Protein AF-A0A1Q3RGM0-F1 (afdb_monomer_lite)

pLDDT: mean 80.74, std 4.61, range [65.12, 88.19]

Secondary structure (DSSP, 8-state):
-EEEE--GGGGGG-TTEEEEEE-TTSEEEEEES-HHHHHHHHHHTTTT-EEEE-HHHHHHHHHHHHHHHH--

Sequence (72 aa):
MVTLKCPEAYLVYFSGFRCIEADDEGRYTFDLISESIALYQILIHADQIYVSSPESLRASIKRKCQFILNNY

Foldseek 3Di:
DWKKAAPPVCQVVPPQWAFDDADPNRITDTDGNHLVSNLVSCLVVVVGMGTPDDVVSVVVSVVVVVVVVVVD

Structure (mmCIF, N/CA/C/O backbone):
data_AF-A0A1Q3RGM0-F1
#
_entry.id   AF-A0A1Q3RGM0-F1
#
loop_
_atom_site.group_PDB
_atom_site.id
_atom_site.type_symbol
_atom_site.label_atom_id
_atom_site.label_alt_id
_atom_site.label_comp_id
_atom_site.label_asym_id
_atom_site.label_entity_id
_atom_site.label_seq_id
_atom_site.pdbx_PDB_ins_code
_atom_site.Cartn_x
_atom_site.Cartn_y
_atom_site.Cartn_z
_atom_site.occupancy
_atom_site.B_iso_or_equiv
_atom_site.auth_seq_id
_atom_site.auth_comp_id
_atom_site.auth_asym_id
_atom_site.auth_atom_id
_atom_site.pdbx_PDB_model_num
ATOM 1 N N . MET A 1 1 ? 11.025 -1.634 -1.074 1.00 77.75 1 MET A N 1
ATOM 2 C CA . MET A 1 1 ? 10.042 -1.652 -2.173 1.00 77.75 1 MET A CA 1
ATOM 3 C C . MET A 1 1 ? 8.684 -2.067 -1.644 1.00 77.75 1 MET A C 1
ATOM 5 O O . MET A 1 1 ? 8.614 -2.982 -0.828 1.00 77.75 1 M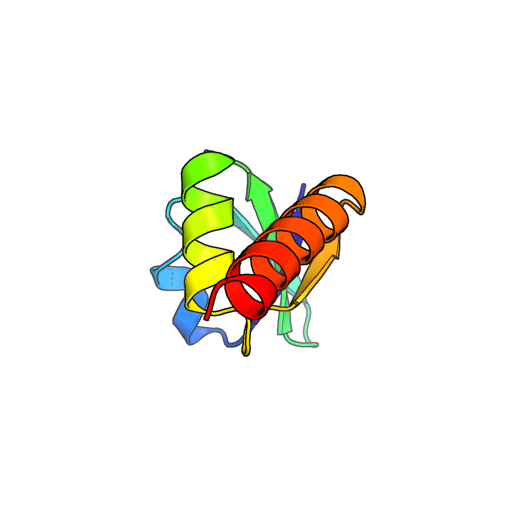ET A O 1
ATOM 9 N N . VAL A 1 2 ? 7.644 -1.351 -2.063 1.00 81.88 2 VAL A N 1
ATOM 10 C CA . VAL A 1 2 ? 6.241 -1.564 -1.696 1.00 81.88 2 VAL A CA 1
ATOM 11 C C . VAL A 1 2 ? 5.469 -1.836 -2.973 1.00 81.88 2 VAL A C 1
ATOM 13 O O . VAL A 1 2 ? 5.479 -0.998 -3.867 1.00 81.88 2 VAL A O 1
ATOM 16 N N . THR A 1 3 ? 4.789 -2.971 -3.066 1.00 83.88 3 THR A N 1
ATOM 17 C CA . THR A 1 3 ? 3.877 -3.237 -4.182 1.00 83.88 3 THR A CA 1
ATOM 18 C C . THR A 1 3 ? 2.450 -3.014 -3.716 1.00 83.88 3 THR A C 1
ATOM 20 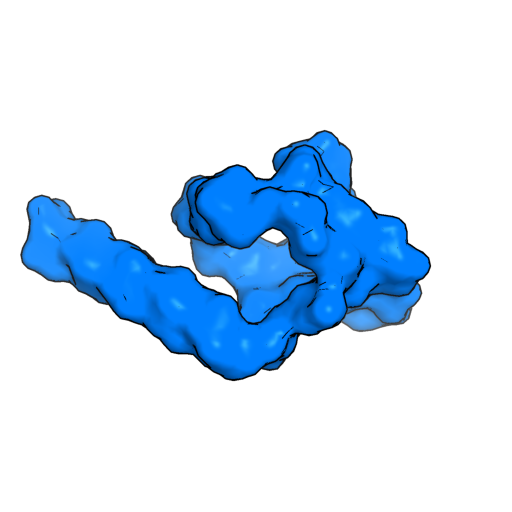O O . THR A 1 3 ? 2.023 -3.592 -2.712 1.00 83.88 3 THR A O 1
ATOM 23 N N . LEU A 1 4 ? 1.696 -2.201 -4.447 1.00 83.44 4 LEU A N 1
ATOM 24 C CA . LEU A 1 4 ? 0.284 -1.956 -4.180 1.00 83.44 4 LEU A CA 1
ATOM 25 C C . LEU A 1 4 ? -0.533 -1.973 -5.471 1.00 83.44 4 LEU A C 1
ATOM 27 O O . LEU A 1 4 ? -0.026 -1.679 -6.547 1.00 83.44 4 LEU A O 1
ATOM 31 N N . LYS A 1 5 ? -1.800 -2.359 -5.355 1.00 85.06 5 LYS A N 1
ATOM 32 C CA . LYS A 1 5 ? -2.786 -2.302 -6.431 1.00 85.06 5 LYS A CA 1
ATOM 33 C C . LYS A 1 5 ? -3.723 -1.138 -6.144 1.00 85.06 5 LYS A C 1
ATOM 35 O O . LYS A 1 5 ? -4.312 -1.094 -5.063 1.00 85.06 5 LYS A O 1
ATOM 40 N N . CYS A 1 6 ? -3.834 -0.205 -7.080 1.00 80.44 6 CYS A N 1
ATOM 41 C CA . CYS A 1 6 ? -4.696 0.969 -6.967 1.00 80.44 6 CYS A CA 1
ATOM 42 C C . CYS A 1 6 ? -5.085 1.481 -8.363 1.00 80.44 6 CYS A C 1
ATOM 44 O O . CYS A 1 6 ? -4.405 1.157 -9.333 1.00 80.44 6 CYS A O 1
ATOM 46 N N . PRO A 1 7 ? -6.138 2.301 -8.498 1.00 81.69 7 PRO A N 1
ATOM 47 C CA . PRO A 1 7 ? -6.419 2.980 -9.760 1.00 81.69 7 PRO A CA 1
ATOM 48 C C . PRO A 1 7 ? -5.301 3.970 -10.129 1.00 81.69 7 PRO A C 1
ATOM 50 O O . PRO A 1 7 ? -4.756 4.643 -9.253 1.00 81.69 7 PRO A O 1
ATOM 53 N N . GLU A 1 8 ? -4.999 4.114 -11.422 1.00 75.94 8 GLU A N 1
ATOM 54 C CA . GLU A 1 8 ? -3.916 4.981 -11.926 1.00 75.94 8 GLU A CA 1
ATOM 55 C C . GLU A 1 8 ? -4.045 6.445 -11.466 1.00 75.94 8 GLU A C 1
ATOM 57 O O . GLU A 1 8 ? -3.053 7.106 -11.163 1.00 75.94 8 GLU A O 1
ATOM 62 N N . ALA A 1 9 ? -5.278 6.938 -11.309 1.00 73.25 9 ALA A N 1
ATOM 63 C CA . ALA A 1 9 ? -5.558 8.288 -10.818 1.00 73.25 9 ALA A CA 1
ATOM 64 C C . ALA A 1 9 ? -4.931 8.585 -9.438 1.00 73.25 9 ALA A C 1
ATOM 66 O O . ALA A 1 9 ? -4.653 9.742 -9.125 1.00 73.25 9 ALA A O 1
ATOM 67 N N . TYR A 1 10 ? -4.668 7.556 -8.623 1.00 70.56 10 TYR A N 1
ATOM 68 C CA . TYR A 1 10 ? -4.075 7.710 -7.292 1.00 70.56 10 TYR A CA 1
ATOM 69 C C . TYR A 1 10 ? -2.557 7.904 -7.311 1.00 70.56 10 TYR A C 1
ATOM 71 O O . TYR A 1 10 ? -2.006 8.413 -6.335 1.00 70.56 10 TYR A O 1
ATOM 79 N N . LEU A 1 11 ? -1.880 7.593 -8.424 1.00 68.38 11 LEU A N 1
ATOM 80 C CA . LEU A 1 11 ? -0.428 7.760 -8.551 1.00 68.38 11 LEU A CA 1
ATOM 81 C C . LEU A 1 11 ? 0.019 9.206 -8.325 1.00 68.38 11 LEU A C 1
ATOM 83 O O . LEU A 1 11 ? 1.078 9.444 -7.750 1.00 68.38 11 LEU A O 1
ATOM 87 N N . VAL A 1 12 ? -0.814 10.171 -8.721 1.00 66.12 12 VAL A N 1
ATOM 88 C CA . VAL A 1 12 ? -0.536 11.610 -8.585 1.00 66.12 12 VAL A CA 1
ATOM 89 C C . VAL A 1 12 ? -0.557 12.063 -7.117 1.00 66.12 12 VAL A C 1
ATOM 91 O O . VAL A 1 12 ? 0.075 13.055 -6.761 1.00 66.12 12 VAL A O 1
ATOM 94 N N . TYR A 1 13 ? -1.248 11.325 -6.244 1.00 67.19 13 TYR A N 1
ATOM 95 C CA . TYR A 1 13 ? -1.419 11.676 -4.833 1.00 67.19 13 TYR A CA 1
ATOM 96 C C . TYR A 1 13 ? -0.368 11.046 -3.918 1.00 67.19 13 TYR A C 1
ATOM 98 O O . TYR A 1 13 ? -0.265 11.432 -2.753 1.00 67.19 13 TYR A O 1
ATOM 106 N N . PHE A 1 14 ? 0.439 10.111 -4.420 1.00 73.56 14 PHE A N 1
ATOM 107 C CA . PHE A 1 14 ? 1.417 9.379 -3.625 1.00 73.56 14 PHE A CA 1
ATOM 108 C C . PHE A 1 14 ? 2.733 10.136 -3.440 1.00 73.56 14 PHE A C 1
ATOM 110 O O . PHE A 1 14 ? 3.771 9.764 -3.967 1.00 73.56 14 PHE A O 1
ATOM 117 N N . SER A 1 15 ? 2.721 11.180 -2.619 1.00 77.88 15 SER A N 1
ATOM 118 C CA . SER A 1 15 ? 3.946 11.883 -2.198 1.00 77.88 15 SER A CA 1
ATOM 119 C C . SER A 1 15 ? 4.781 11.117 -1.160 1.00 77.88 15 SER A C 1
ATOM 121 O O . SER A 1 15 ? 5.955 11.427 -0.967 1.00 77.88 15 SER A O 1
ATOM 123 N N . GLY A 1 16 ? 4.213 10.092 -0.510 1.00 77.94 16 GLY A N 1
ATOM 124 C CA . GLY A 1 16 ? 4.961 9.169 0.356 1.00 77.94 16 GLY A CA 1
ATOM 125 C C . GLY A 1 16 ? 5.737 8.088 -0.404 1.00 77.94 16 GLY A C 1
ATOM 126 O O . GLY A 1 16 ? 6.528 7.359 0.205 1.00 77.94 16 GLY A O 1
ATOM 127 N N . PHE A 1 17 ? 5.530 7.992 -1.717 1.00 82.25 17 PHE A N 1
ATOM 128 C CA . PHE A 1 17 ? 6.055 6.933 -2.561 1.00 82.25 17 PHE A CA 1
ATOM 129 C C . PHE A 1 17 ? 6.690 7.495 -3.831 1.00 82.25 17 PHE A C 1
ATOM 131 O O . PHE A 1 17 ? 6.334 8.564 -4.313 1.00 82.25 17 PHE A O 1
ATOM 138 N N . ARG A 1 18 ? 7.608 6.738 -4.422 1.00 81.44 18 ARG A N 1
ATOM 139 C CA . ARG A 1 18 ? 8.094 6.978 -5.780 1.00 81.44 18 ARG A CA 1
ATOM 140 C C . ARG A 1 18 ? 7.734 5.782 -6.637 1.00 81.44 18 ARG A C 1
ATOM 142 O O . ARG A 1 18 ? 8.227 4.696 -6.357 1.00 81.44 18 ARG A O 1
ATOM 149 N N . CYS A 1 19 ? 6.893 5.964 -7.654 1.00 81.19 19 CYS A N 1
ATOM 150 C CA . CYS A 1 19 ? 6.567 4.878 -8.578 1.00 81.19 19 CYS A CA 1
ATOM 151 C C . CYS A 1 19 ? 7.827 4.471 -9.349 1.00 81.19 19 CYS A C 1
ATOM 153 O O . CYS A 1 19 ? 8.525 5.334 -9.886 1.00 81.19 19 CYS A O 1
ATOM 155 N N . ILE A 1 20 ? 8.120 3.174 -9.363 1.00 83.12 20 ILE A N 1
ATOM 156 C CA . ILE A 1 20 ? 9.267 2.577 -10.056 1.00 83.12 20 ILE A CA 1
ATOM 157 C C . ILE A 1 20 ? 8.777 1.821 -11.286 1.00 83.12 20 ILE A C 1
ATOM 159 O O . ILE A 1 20 ? 9.345 1.961 -12.363 1.00 83.12 20 ILE A O 1
ATOM 163 N N . GLU A 1 21 ? 7.713 1.038 -11.116 1.00 84.12 21 GLU A N 1
ATOM 164 C CA . GLU A 1 21 ? 7.226 0.108 -12.129 1.00 84.12 21 GLU A CA 1
ATOM 165 C C . GLU A 1 21 ? 5.710 -0.046 -12.014 1.00 84.12 21 GLU A C 1
ATOM 167 O O . GLU A 1 21 ? 5.163 -0.010 -10.909 1.00 84.12 21 GLU A O 1
ATOM 172 N N . ALA A 1 22 ? 5.052 -0.217 -13.155 1.00 82.81 22 ALA A N 1
ATOM 173 C CA . ALA A 1 22 ? 3.645 -0.568 -13.273 1.00 82.81 22 ALA A CA 1
ATOM 174 C C . ALA A 1 22 ? 3.552 -1.858 -14.091 1.00 82.81 22 ALA A C 1
ATOM 176 O O . ALA A 1 22 ? 4.221 -1.961 -15.119 1.00 82.81 22 ALA A O 1
ATOM 177 N N . ASP A 1 23 ? 2.746 -2.818 -13.644 1.00 82.06 23 ASP A N 1
ATOM 178 C CA . ASP A 1 23 ? 2.405 -3.996 -14.439 1.00 82.06 23 ASP A CA 1
ATOM 179 C C . ASP A 1 23 ? 1.078 -3.804 -15.193 1.00 82.06 23 ASP A C 1
ATOM 181 O O . ASP A 1 23 ? 0.268 -2.926 -14.876 1.00 82.06 23 ASP A O 1
ATOM 185 N N . ASP A 1 24 ? 0.837 -4.656 -16.192 1.00 79.00 24 ASP A N 1
ATOM 186 C CA . ASP A 1 24 ? -0.392 -4.639 -16.999 1.00 79.00 24 ASP A CA 1
ATOM 187 C C . ASP A 1 24 ? -1.655 -5.029 -16.193 1.00 79.00 24 ASP A C 1
ATOM 189 O O . ASP A 1 24 ? -2.777 -4.913 -16.688 1.00 79.00 24 ASP A O 1
ATOM 193 N N . GLU A 1 25 ? -1.507 -5.480 -14.939 1.00 77.44 25 GLU A N 1
ATOM 194 C CA . GLU A 1 25 ? -2.611 -5.825 -14.033 1.00 77.44 25 GLU A CA 1
ATOM 195 C C . GLU A 1 25 ? -3.008 -4.671 -13.089 1.00 77.44 25 GLU A C 1
ATOM 197 O O . GLU A 1 25 ? -3.873 -4.844 -12.211 1.00 77.44 25 GLU A O 1
ATOM 202 N N . GLY A 1 26 ? -2.389 -3.495 -13.250 1.00 76.94 26 GLY A N 1
ATOM 203 C CA . GLY A 1 26 ? -2.632 -2.313 -12.423 1.00 76.94 26 GLY A CA 1
ATOM 204 C C . GLY A 1 26 ? -2.005 -2.405 -11.030 1.00 76.94 26 GLY A C 1
ATOM 205 O O . GLY A 1 26 ? -2.508 -1.800 -10.075 1.00 76.94 26 GLY A O 1
ATOM 206 N N . ARG A 1 27 ? -0.944 -3.203 -10.873 1.00 83.12 27 ARG A N 1
ATOM 207 C CA . ARG A 1 27 ? -0.086 -3.188 -9.688 1.00 83.12 27 ARG A CA 1
ATOM 208 C C . ARG A 1 27 ? 1.105 -2.291 -9.957 1.00 83.12 27 ARG A C 1
ATOM 210 O O . ARG A 1 27 ? 1.713 -2.301 -11.021 1.00 83.12 27 ARG A O 1
ATOM 217 N N . TYR A 1 28 ? 1.465 -1.549 -8.931 1.00 85.06 28 TYR A N 1
ATOM 218 C CA . TYR A 1 28 ? 2.522 -0.568 -8.984 1.00 85.06 28 TYR A CA 1
ATOM 219 C C . TYR A 1 28 ? 3.52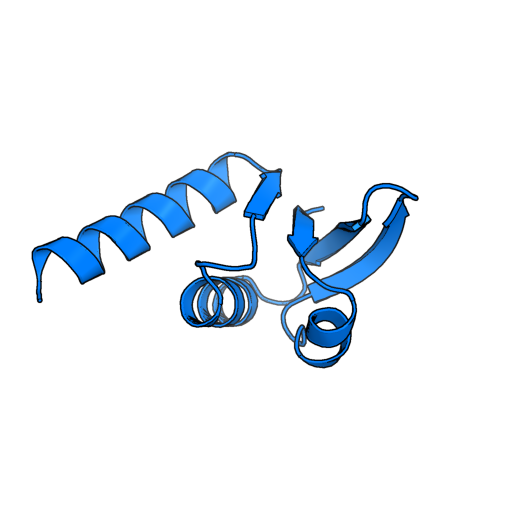5 -0.878 -7.881 1.00 85.06 28 TYR A C 1
ATOM 221 O O . TYR A 1 28 ? 3.159 -1.110 -6.722 1.00 85.06 28 TYR A O 1
ATOM 229 N N . THR A 1 29 ? 4.799 -0.897 -8.251 1.00 84.75 29 THR A N 1
ATOM 230 C CA . THR A 1 29 ? 5.909 -1.038 -7.315 1.00 84.75 29 THR A CA 1
ATOM 231 C C . THR A 1 29 ? 6.506 0.331 -7.054 1.00 84.75 29 THR A C 1
ATOM 233 O O . THR A 1 29 ? 6.870 1.059 -7.976 1.00 84.75 29 THR A O 1
ATOM 236 N N . PHE A 1 30 ? 6.619 0.669 -5.775 1.00 85.19 30 PHE A N 1
ATOM 237 C CA . PHE A 1 30 ? 7.110 1.949 -5.310 1.00 85.19 30 PHE A CA 1
ATOM 238 C C . PHE A 1 30 ? 8.316 1.807 -4.394 1.00 85.19 30 PHE A C 1
ATOM 240 O O . PHE A 1 30 ? 8.425 0.868 -3.595 1.00 85.19 30 PHE A O 1
ATOM 247 N N . ASP A 1 31 ? 9.166 2.824 -4.425 1.00 84.69 31 ASP A N 1
ATOM 248 C CA . ASP A 1 31 ? 10.096 3.092 -3.343 1.00 84.69 31 ASP A CA 1
ATOM 249 C C . ASP A 1 31 ? 9.403 3.921 -2.274 1.00 84.69 31 ASP A C 1
ATOM 251 O O . ASP A 1 31 ? 8.695 4.891 -2.552 1.00 84.69 31 ASP A O 1
ATOM 255 N N . LEU A 1 32 ? 9.599 3.508 -1.026 1.00 82.00 32 LEU A N 1
ATOM 256 C CA . LEU A 1 32 ? 9.051 4.202 0.123 1.00 82.00 32 LEU A CA 1
ATOM 257 C C . LEU A 1 32 ? 9.930 5.418 0.422 1.00 82.00 32 LEU A C 1
ATOM 259 O O . LEU A 1 32 ? 11.089 5.255 0.795 1.00 82.00 32 LEU A O 1
ATOM 263 N N . ILE A 1 33 ? 9.376 6.621 0.276 1.00 84.69 33 ILE A N 1
ATOM 264 C CA . ILE A 1 33 ? 10.069 7.869 0.623 1.00 84.69 33 ILE A CA 1
ATOM 265 C C . ILE A 1 33 ? 9.836 8.190 2.101 1.00 84.69 33 ILE A C 1
ATOM 267 O O . ILE A 1 33 ? 10.768 8.514 2.833 1.00 84.69 33 ILE A O 1
ATOM 271 N N . SER A 1 34 ? 8.580 8.100 2.550 1.00 83.19 34 SER A N 1
ATOM 272 C CA . SER A 1 34 ? 8.186 8.417 3.923 1.00 83.19 34 SER A CA 1
ATOM 273 C C . SER A 1 34 ? 7.073 7.495 4.395 1.00 83.19 34 SER A C 1
ATOM 275 O O . SER A 1 34 ? 5.945 7.571 3.909 1.00 83.19 34 SER A O 1
ATOM 277 N N . GLU A 1 35 ? 7.379 6.656 5.386 1.00 78.81 35 GLU A N 1
ATOM 278 C CA . GLU A 1 35 ? 6.438 5.680 5.941 1.00 78.81 35 GLU A CA 1
ATOM 279 C C . GLU A 1 35 ? 5.176 6.336 6.515 1.00 78.81 35 GLU A C 1
ATOM 281 O O . GLU A 1 35 ? 4.072 5.856 6.274 1.00 78.81 35 GLU A O 1
ATOM 286 N N . SER A 1 36 ? 5.309 7.461 7.221 1.00 80.31 36 SER A N 1
ATOM 287 C CA . SER A 1 36 ? 4.172 8.146 7.847 1.00 80.31 36 SER A CA 1
ATOM 288 C C . SER A 1 36 ? 3.190 8.713 6.820 1.00 80.31 36 SER A C 1
ATOM 290 O O . SER A 1 36 ? 1.979 8.558 6.980 1.00 80.31 36 SER A O 1
ATOM 292 N N . ILE A 1 37 ? 3.707 9.342 5.758 1.00 82.19 37 ILE A N 1
ATOM 293 C CA . ILE A 1 37 ? 2.890 9.909 4.674 1.00 82.19 37 ILE A CA 1
ATOM 294 C C . ILE A 1 37 ? 2.234 8.779 3.880 1.00 82.19 37 ILE A C 1
ATOM 296 O O . ILE A 1 37 ? 1.027 8.806 3.647 1.00 82.19 37 ILE A O 1
ATOM 300 N N . ALA A 1 38 ? 3.020 7.756 3.542 1.00 80.38 38 ALA A N 1
ATOM 301 C CA . ALA A 1 38 ? 2.567 6.553 2.861 1.00 80.38 38 ALA A CA 1
ATOM 302 C C . ALA A 1 38 ? 1.403 5.874 3.594 1.00 80.38 38 ALA A C 1
ATOM 304 O O . ALA A 1 38 ? 0.359 5.606 3.002 1.00 80.38 38 ALA A O 1
ATOM 305 N N . LEU A 1 39 ? 1.551 5.642 4.902 1.00 80.12 39 LEU A N 1
ATOM 306 C CA . LEU A 1 39 ? 0.499 5.059 5.732 1.00 80.12 39 LEU A CA 1
ATOM 307 C C . LEU A 1 39 ? -0.759 5.920 5.748 1.00 80.12 39 LEU A C 1
ATOM 309 O O . LEU A 1 39 ? -1.854 5.379 5.652 1.00 80.12 39 LEU A O 1
ATOM 313 N N . TYR A 1 40 ? -0.620 7.238 5.874 1.00 82.44 40 TYR A N 1
ATOM 314 C CA . TYR A 1 40 ? -1.767 8.140 5.909 1.00 82.44 40 TYR A CA 1
ATOM 315 C C . TYR A 1 40 ? -2.542 8.131 4.582 1.00 82.44 40 TYR A C 1
ATOM 317 O O . TYR A 1 40 ? -3.762 7.996 4.584 1.00 82.44 40 TYR A O 1
ATOM 325 N N . GLN A 1 41 ? -1.832 8.177 3.453 1.00 80.69 41 GLN A N 1
ATOM 326 C CA . GLN A 1 41 ? -2.421 8.110 2.110 1.00 80.69 41 GLN A CA 1
ATOM 327 C C . GLN A 1 41 ? -3.123 6.777 1.852 1.00 80.69 41 GLN A C 1
ATOM 329 O O . GLN A 1 41 ? -4.237 6.764 1.331 1.00 80.69 41 GLN A O 1
ATOM 334 N N . ILE A 1 42 ? -2.511 5.664 2.271 1.00 82.56 42 ILE A N 1
ATOM 335 C CA . ILE A 1 42 ? -3.151 4.352 2.168 1.00 82.56 42 ILE A CA 1
ATOM 336 C C . ILE A 1 42 ? -4.403 4.286 3.044 1.00 82.56 42 ILE A C 1
ATOM 338 O O . ILE A 1 42 ? -5.412 3.751 2.608 1.00 82.56 42 ILE A O 1
ATOM 342 N N . LEU A 1 43 ? -4.364 4.834 4.261 1.00 82.88 43 LEU A N 1
ATOM 343 C CA . LEU A 1 43 ? -5.509 4.797 5.173 1.00 82.88 43 LEU A CA 1
ATOM 344 C C . LEU A 1 43 ? -6.703 5.618 4.670 1.00 82.88 43 LEU A C 1
ATOM 346 O O . LEU A 1 43 ? -7.834 5.175 4.850 1.00 82.88 43 LEU A O 1
ATOM 350 N N . ILE A 1 44 ? -6.474 6.775 4.037 1.00 83.00 44 ILE A N 1
ATOM 351 C CA . ILE A 1 44 ? -7.554 7.602 3.466 1.00 83.00 44 ILE A CA 1
ATOM 352 C C . ILE A 1 44 ? -8.279 6.873 2.329 1.00 83.00 44 ILE A C 1
ATOM 354 O O . ILE A 1 44 ? -9.484 7.042 2.166 1.00 83.00 44 ILE A O 1
ATOM 358 N N . HIS A 1 45 ? -7.556 6.059 1.560 1.00 80.69 45 HIS A N 1
ATOM 359 C CA . HIS A 1 45 ? -8.087 5.336 0.402 1.00 80.69 45 HIS A CA 1
ATOM 360 C C . HIS A 1 45 ? -7.999 3.817 0.599 1.00 80.69 45 HIS A C 1
ATOM 362 O O . HIS A 1 45 ? -7.726 3.068 -0.341 1.00 80.69 45 HIS A O 1
ATOM 368 N N . ALA A 1 46 ? -8.189 3.350 1.838 1.00 78.25 46 ALA A N 1
ATOM 369 C CA . ALA A 1 46 ? -8.005 1.946 2.209 1.00 78.25 46 ALA A CA 1
ATOM 370 C C . ALA A 1 46 ? -9.009 1.002 1.523 1.00 78.25 46 ALA A C 1
ATOM 372 O O . ALA A 1 46 ? -8.767 -0.201 1.448 1.00 78.25 46 ALA A O 1
ATOM 373 N N . ASP A 1 47 ? -10.122 1.536 1.016 1.00 80.88 47 ASP A N 1
ATOM 374 C CA . ASP A 1 47 ? -11.110 0.827 0.201 1.00 80.88 47 ASP A CA 1
ATOM 375 C C . ASP A 1 47 ? -10.636 0.582 -1.242 1.00 80.88 47 ASP A C 1
ATOM 377 O O . ASP A 1 47 ? -11.146 -0.317 -1.908 1.00 80.88 47 ASP A O 1
ATOM 381 N N . GLN A 1 48 ? -9.643 1.343 -1.718 1.00 79.38 48 GLN A N 1
ATOM 382 C CA . GLN A 1 48 ? -9.190 1.328 -3.117 1.00 79.38 48 GLN A CA 1
ATOM 383 C C . GLN A 1 48 ? -7.723 0.939 -3.286 1.00 79.38 48 GLN A C 1
ATOM 385 O O . GLN A 1 48 ? -7.309 0.566 -4.385 1.00 79.38 48 GLN A O 1
ATOM 390 N N . ILE A 1 49 ? -6.929 1.025 -2.217 1.00 81.06 49 ILE A N 1
ATOM 391 C CA . ILE A 1 49 ? -5.510 0.683 -2.227 1.00 81.06 49 ILE A CA 1
ATOM 392 C C . ILE A 1 49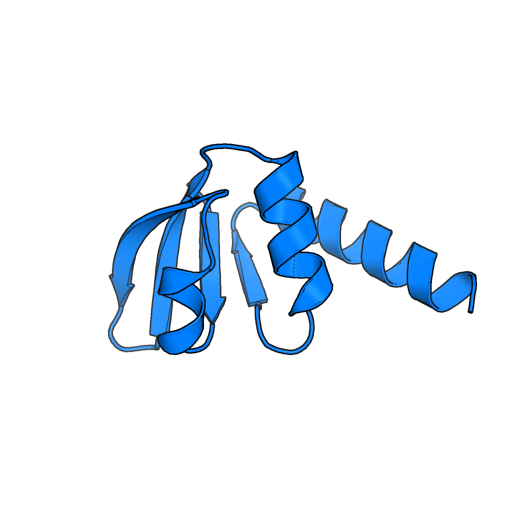 ? -5.297 -0.643 -1.509 1.00 81.06 49 ILE A C 1
ATOM 394 O O . ILE A 1 49 ? -5.474 -0.761 -0.296 1.00 81.06 49 ILE A O 1
ATOM 398 N N . TYR A 1 50 ? -4.811 -1.631 -2.253 1.00 81.62 50 TYR A N 1
ATOM 399 C CA . TYR A 1 50 ? -4.409 -2.912 -1.694 1.00 81.62 50 TYR A CA 1
ATOM 400 C C . TYR A 1 50 ? -2.888 -3.035 -1.642 1.00 81.62 50 TYR A C 1
ATOM 402 O O . TYR A 1 50 ? -2.227 -3.112 -2.676 1.00 81.62 50 TYR A O 1
ATOM 410 N N . VAL A 1 51 ? -2.318 -3.112 -0.439 1.00 81.44 51 VAL A N 1
ATOM 411 C CA . VAL A 1 51 ? -0.878 -3.345 -0.257 1.00 81.44 51 VAL A CA 1
ATOM 412 C C . VAL A 1 51 ? -0.571 -4.835 -0.354 1.00 81.44 51 VAL A C 1
ATOM 414 O O . VAL A 1 51 ? -0.982 -5.627 0.497 1.00 81.44 51 VAL A O 1
ATOM 417 N N . SER A 1 52 ? 0.193 -5.205 -1.378 1.00 80.06 52 SER A N 1
ATOM 418 C CA . SER A 1 52 ? 0.638 -6.579 -1.624 1.00 80.06 52 SER A CA 1
ATOM 419 C C . SER A 1 52 ? 1.921 -6.910 -0.858 1.00 80.06 52 SER A C 1
ATOM 421 O O . SER A 1 52 ? 2.040 -7.999 -0.302 1.00 80.06 52 SER A O 1
ATOM 423 N N . SER A 1 53 ? 2.871 -5.974 -0.787 1.00 80.00 53 SER A N 1
ATOM 424 C CA . SER A 1 53 ? 4.159 -6.161 -0.107 1.00 80.00 53 SER A CA 1
ATOM 425 C C . SER A 1 53 ? 4.728 -4.816 0.377 1.00 80.00 53 SER A C 1
ATOM 427 O O . SER A 1 53 ? 4.391 -3.783 -0.201 1.00 80.00 53 SER A O 1
ATOM 429 N N . PRO A 1 54 ? 5.588 -4.792 1.414 1.00 79.12 54 PRO A N 1
ATOM 430 C CA . PRO A 1 54 ? 5.957 -5.912 2.280 1.00 79.12 54 PRO A CA 1
ATOM 431 C C . PRO A 1 54 ? 4.851 -6.256 3.294 1.00 79.12 54 PRO A C 1
ATOM 433 O O . PRO A 1 54 ? 4.015 -5.421 3.647 1.00 79.12 54 PRO A O 1
ATOM 436 N N . GLU A 1 55 ? 4.855 -7.493 3.800 1.00 81.88 55 GLU A N 1
ATOM 437 C CA . GLU A 1 55 ? 3.833 -7.973 4.744 1.00 81.88 55 GLU A CA 1
ATOM 438 C C . GLU A 1 55 ? 3.791 -7.169 6.053 1.00 81.88 55 GLU A C 1
ATOM 440 O O . GLU A 1 55 ? 2.714 -6.956 6.611 1.00 81.88 55 GLU A O 1
ATOM 445 N N . SER A 1 56 ? 4.937 -6.662 6.514 1.00 80.12 56 SER A N 1
ATOM 446 C CA . SER A 1 56 ? 5.026 -5.797 7.695 1.00 80.12 56 SER A CA 1
ATOM 447 C C . SER A 1 56 ? 4.174 -4.533 7.550 1.00 80.12 56 SER A C 1
ATOM 449 O O . SER A 1 56 ? 3.404 -4.201 8.451 1.00 80.12 56 SER A O 1
ATOM 451 N N . LEU A 1 57 ? 4.245 -3.870 6.393 1.00 79.25 57 LEU A N 1
ATOM 452 C CA . LEU A 1 57 ? 3.455 -2.677 6.096 1.00 79.25 57 LEU A CA 1
ATOM 453 C C . LEU A 1 57 ? 1.962 -3.019 6.024 1.00 79.25 57 LEU A C 1
ATOM 455 O O . LEU A 1 57 ? 1.138 -2.343 6.643 1.00 79.25 57 LEU A O 1
ATOM 459 N N . ARG A 1 58 ? 1.619 -4.123 5.348 1.00 82.88 58 ARG A N 1
ATOM 460 C CA . ARG A 1 58 ? 0.242 -4.636 5.275 1.00 82.88 58 ARG A CA 1
ATOM 461 C C . ARG A 1 58 ? -0.338 -4.904 6.669 1.00 82.88 58 ARG A C 1
ATOM 463 O O . ARG A 1 58 ? -1.469 -4.510 6.955 1.00 82.88 58 ARG A O 1
ATOM 470 N N . ALA A 1 59 ? 0.432 -5.539 7.552 1.00 84.56 59 ALA A N 1
ATOM 471 C CA . ALA A 1 59 ? 0.023 -5.813 8.927 1.00 84.56 59 ALA A CA 1
ATOM 472 C C . ALA A 1 59 ? -0.175 -4.521 9.740 1.00 84.56 59 ALA A C 1
ATOM 474 O O . ALA A 1 59 ? -1.157 -4.414 10.477 1.00 84.56 59 ALA A O 1
ATOM 475 N N . SER A 1 60 ? 0.709 -3.530 9.581 1.00 83.00 60 SER A N 1
ATOM 476 C CA . SER A 1 60 ? 0.589 -2.219 10.233 1.00 83.00 60 SER A CA 1
ATOM 477 C C . SER A 1 60 ? -0.676 -1.471 9.812 1.00 83.00 60 SER A C 1
ATOM 479 O O . SER A 1 60 ? -1.403 -0.970 10.671 1.00 83.00 60 SER A O 1
ATOM 481 N N . ILE A 1 61 ? -0.983 -1.443 8.511 1.00 83.06 61 ILE A N 1
ATOM 482 C CA . ILE A 1 61 ? -2.205 -0.817 7.983 1.00 83.06 61 ILE A CA 1
ATOM 483 C C . ILE A 1 61 ? -3.437 -1.530 8.535 1.00 83.06 61 ILE A C 1
ATOM 485 O O . ILE A 1 61 ? -4.310 -0.880 9.105 1.00 83.06 61 ILE A O 1
ATOM 489 N N . LYS A 1 62 ? -3.469 -2.869 8.474 1.00 85.25 62 LYS A N 1
ATOM 490 C CA . LYS A 1 62 ? -4.581 -3.668 9.006 1.00 85.25 62 LYS A CA 1
ATOM 491 C C . LYS A 1 62 ? -4.847 -3.373 10.483 1.00 85.25 62 LYS A C 1
ATOM 493 O O . LYS A 1 62 ? -5.999 -3.165 10.853 1.00 85.25 62 LYS A O 1
ATOM 498 N N . ARG A 1 63 ? -3.801 -3.307 11.320 1.00 87.25 63 ARG A N 1
ATOM 499 C CA . ARG A 1 63 ? -3.944 -2.954 12.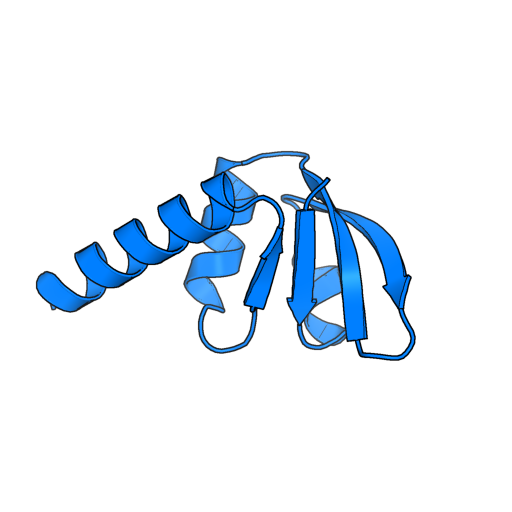745 1.00 87.25 63 ARG A CA 1
ATOM 500 C C . ARG A 1 63 ? -4.529 -1.557 12.930 1.00 87.25 63 ARG A C 1
ATOM 502 O O . ARG A 1 63 ? -5.399 -1.385 13.777 1.00 87.25 63 ARG A O 1
ATOM 509 N N . LYS A 1 64 ? -4.083 -0.570 12.146 1.00 84.56 64 LYS A N 1
ATOM 510 C CA . LYS A 1 64 ? -4.618 0.798 12.227 1.00 84.56 64 LYS A CA 1
ATOM 511 C C . LYS A 1 64 ? -6.076 0.876 11.775 1.00 84.56 64 LYS A C 1
ATOM 51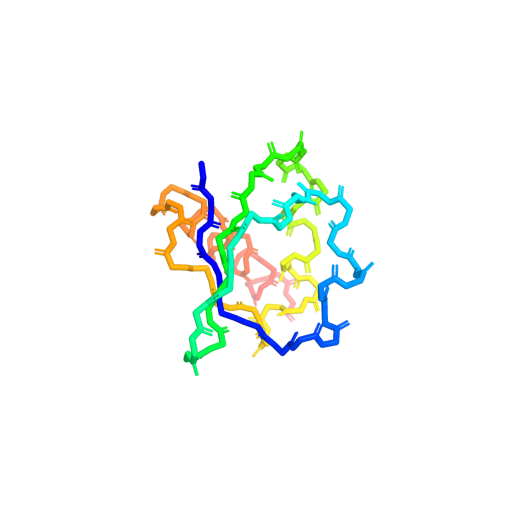3 O O . LYS A 1 64 ? -6.870 1.495 12.472 1.00 84.56 64 LYS A O 1
ATOM 518 N N . CYS A 1 65 ? -6.449 0.206 10.685 1.00 83.00 65 CYS A N 1
ATOM 519 C CA . CYS A 1 65 ? -7.845 0.118 10.251 1.00 83.00 65 CYS A CA 1
ATOM 520 C C . CYS A 1 65 ? -8.727 -0.535 11.324 1.00 83.00 65 CYS A C 1
ATOM 522 O O . CYS A 1 65 ? -9.771 0.009 11.662 1.00 83.00 65 CYS A O 1
ATOM 524 N N . GLN A 1 66 ? -8.292 -1.660 11.904 1.00 85.06 66 GLN A N 1
ATOM 525 C CA . GLN A 1 66 ? -9.019 -2.327 12.992 1.00 85.06 66 GLN A CA 1
ATOM 526 C C . GLN A 1 66 ? -9.163 -1.432 14.225 1.00 85.06 66 GLN A C 1
ATOM 528 O O . GLN A 1 66 ? -10.227 -1.397 14.830 1.00 85.06 66 GLN A O 1
ATOM 533 N N . PHE A 1 67 ? -8.113 -0.691 14.588 1.00 87.81 67 PHE A N 1
ATOM 534 C CA . PHE A 1 67 ? -8.189 0.272 15.680 1.00 87.81 67 PHE A CA 1
ATOM 535 C C . PHE A 1 67 ? -9.246 1.345 15.403 1.00 87.81 67 PHE A C 1
ATOM 537 O O . PHE A 1 67 ? -10.075 1.596 16.267 1.00 87.81 67 PHE A O 1
ATOM 544 N N . ILE A 1 68 ? -9.262 1.936 14.205 1.00 82.38 68 ILE A N 1
ATOM 545 C CA . ILE A 1 68 ? -10.262 2.947 13.835 1.00 82.38 68 ILE A CA 1
ATOM 546 C C . ILE A 1 68 ? -11.675 2.351 13.894 1.00 82.38 68 ILE A C 1
ATOM 548 O O . ILE A 1 68 ? -12.534 2.920 14.554 1.00 82.38 68 ILE A O 1
ATOM 552 N N . LEU A 1 69 ? -11.897 1.180 13.288 1.00 82.31 69 LEU A N 1
ATOM 553 C CA . LEU A 1 69 ? -13.205 0.511 13.269 1.00 82.31 69 LEU A CA 1
ATOM 554 C C . LEU A 1 69 ? -13.718 0.114 14.660 1.00 82.31 69 LEU A C 1
ATOM 556 O O . LEU A 1 69 ? -14.919 0.043 14.857 1.00 82.31 69 LEU A O 1
ATOM 560 N N . ASN A 1 70 ? -12.829 -0.163 15.615 1.00 88.19 70 ASN A N 1
ATOM 561 C CA . ASN A 1 70 ? -13.222 -0.516 16.982 1.00 88.19 70 ASN A CA 1
ATOM 562 C C . ASN A 1 70 ? -13.516 0.708 17.871 1.00 88.19 70 ASN A C 1
ATOM 564 O O . ASN A 1 70 ? -13.990 0.530 18.990 1.00 88.19 70 ASN A O 1
ATOM 568 N N . ASN A 1 71 ? -13.171 1.922 17.428 1.00 83.44 71 ASN A N 1
ATOM 569 C CA . ASN A 1 71 ? -13.332 3.163 18.199 1.00 83.44 71 ASN A CA 1
ATOM 570 C C . ASN A 1 71 ? -14.433 4.092 17.642 1.00 83.44 71 ASN A C 1
ATOM 572 O O . ASN A 1 71 ? -14.605 5.188 18.174 1.00 83.44 71 ASN A O 1
ATOM 576 N N . TYR A 1 72 ? -15.153 3.671 16.599 1.00 65.12 72 TYR A N 1
ATOM 577 C CA . TYR A 1 72 ? -16.297 4.363 15.992 1.00 65.12 72 TYR A CA 1
ATOM 578 C C . TYR A 1 72 ? -17.509 3.434 15.974 1.00 65.12 72 TYR A C 1
ATOM 580 O O . TYR A 1 72 ? -18.634 3.951 16.147 1.00 65.12 72 TYR A O 1
#

Radius of gyration: 11.8 Å; chains: 1; bounding box: 26×20×35 Å